Protein AF-A0A8J2PUP9-F1 (afdb_monomer_lite)

Secondary structure (DSSP, 8-state):
-B--EEEEEE--STTEEEEEEEEEEEE-----TTS--TTEEEEEEETTSPPEEE-SB-TT-EEEEE-TT-SEEEEEEEEBTTSSSPPEEEEEEEEEEGGGG--S------GGG-----

Radius of gyration: 18.59 Å; chains: 1; bounding box: 34×42×59 Å

pLDDT: mean 81.05, std 18.16, range [33.81, 96.88]

Sequence (118 aa):
SRLSCKINFKRPNSDICHVRLDFVRFDMTGPNDVGDCNGGSLTVTADNLHDFITCGNNTGQHLYLEYGDCDIVSVLMNPNQ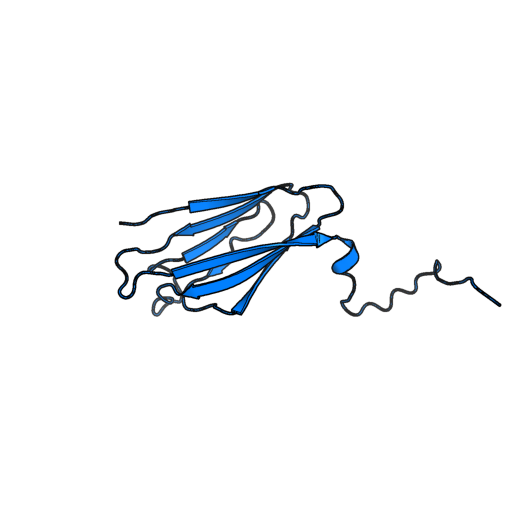DGNPPPTFDLQATFINCEQTGSSNTIQNDPRKAFSSR

Organism: NCBI:txid39272

Structure (mmCIF, N/CA/C/O backbone):
data_AF-A0A8J2PUP9-F1
#
_entry.id   AF-A0A8J2PUP9-F1
#
loop_
_atom_site.group_PDB
_atom_site.id
_atom_site.type_symbol
_atom_site.label_atom_id
_atom_site.label_alt_id
_atom_site.label_comp_id
_atom_site.label_asym_id
_atom_site.label_entity_id
_atom_site.label_seq_id
_atom_site.pdbx_PDB_ins_code
_atom_site.Cartn_x
_atom_site.Cartn_y
_atom_site.Cartn_z
_atom_site.occupancy
_atom_site.B_iso_or_equiv
_atom_site.auth_seq_id
_atom_site.auth_comp_id
_atom_site.auth_asym_id
_atom_site.auth_atom_id
_atom_site.pdbx_PDB_model_num
ATOM 1 N N . SER A 1 1 ? 0.441 10.063 -20.008 1.00 54.12 1 SER A N 1
ATOM 2 C CA . SER A 1 1 ? -0.311 10.843 -18.982 1.00 54.12 1 SER A CA 1
ATOM 3 C C . SER A 1 1 ? -0.450 10.055 -17.689 1.00 54.12 1 SER A C 1
ATOM 5 O O . SER A 1 1 ? -0.894 8.917 -17.743 1.00 54.12 1 SER A O 1
ATOM 7 N N . ARG A 1 2 ? -0.098 10.617 -16.523 1.00 67.31 2 ARG A N 1
ATOM 8 C CA . ARG A 1 2 ? -0.256 9.928 -15.226 1.00 67.31 2 ARG A CA 1
ATOM 9 C C . ARG A 1 2 ? -1.674 10.097 -14.680 1.00 67.31 2 ARG A C 1
ATOM 11 O O . ARG A 1 2 ? -2.193 11.210 -14.664 1.00 67.31 2 ARG A O 1
ATOM 18 N N . LEU A 1 3 ? -2.277 9.002 -14.229 1.00 77.62 3 LEU A N 1
ATOM 19 C CA . LEU A 1 3 ? -3.542 8.998 -13.496 1.00 77.62 3 LEU A CA 1
ATOM 20 C C . LEU A 1 3 ? -3.223 8.642 -12.048 1.00 77.62 3 LEU A C 1
ATOM 22 O O . LEU A 1 3 ? -2.736 7.547 -11.793 1.00 77.62 3 LEU A O 1
ATOM 26 N N . SER A 1 4 ? -3.489 9.562 -11.123 1.00 84.31 4 SER A N 1
ATOM 27 C CA . SER A 1 4 ? -3.322 9.316 -9.691 1.00 84.31 4 SER A CA 1
ATOM 28 C C . SER A 1 4 ? -4.676 9.019 -9.058 1.00 84.31 4 SER A C 1
ATOM 30 O O . SER A 1 4 ? -5.617 9.796 -9.219 1.00 84.31 4 SER A O 1
ATOM 32 N N . CYS A 1 5 ? -4.779 7.917 -8.320 1.00 86.56 5 CYS A N 1
ATOM 33 C CA . CYS A 1 5 ? -5.986 7.542 -7.587 1.00 86.56 5 CYS A CA 1
ATOM 34 C C . CYS A 1 5 ? -5.649 7.347 -6.109 1.00 86.56 5 CYS A C 1
ATOM 36 O O . CYS A 1 5 ? -4.728 6.601 -5.782 1.00 86.56 5 CYS A O 1
ATOM 38 N N . LYS A 1 6 ? -6.393 8.016 -5.223 1.00 90.56 6 LYS A N 1
ATOM 39 C CA . LYS A 1 6 ? -6.270 7.853 -3.773 1.00 90.56 6 LYS A CA 1
ATOM 40 C C . LYS A 1 6 ? -7.438 7.021 -3.254 1.00 90.56 6 LYS A C 1
ATOM 42 O O . LYS A 1 6 ? -8.593 7.394 -3.451 1.00 90.56 6 LYS A O 1
ATOM 47 N N . ILE A 1 7 ? -7.129 5.931 -2.566 1.00 91.25 7 ILE A N 1
ATOM 48 C CA . ILE A 1 7 ? -8.083 5.077 -1.861 1.00 91.25 7 ILE A CA 1
ATOM 49 C C . ILE A 1 7 ? -7.909 5.329 -0.367 1.00 91.25 7 ILE A C 1
ATOM 51 O O . ILE A 1 7 ? -6.790 5.287 0.135 1.00 91.25 7 ILE A O 1
ATOM 55 N N . ASN A 1 8 ? -9.009 5.579 0.339 1.00 93.12 8 ASN A N 1
ATOM 56 C CA . ASN A 1 8 ? -9.012 5.744 1.790 1.00 93.12 8 ASN A CA 1
ATOM 57 C C . ASN A 1 8 ? -9.742 4.564 2.426 1.00 93.12 8 ASN A C 1
ATOM 59 O O . ASN A 1 8 ? -10.937 4.374 2.196 1.00 93.12 8 ASN A O 1
ATOM 63 N N . PHE A 1 9 ? -9.048 3.814 3.268 1.00 93.12 9 PHE A N 1
ATOM 64 C CA . PHE A 1 9 ? -9.644 2.775 4.091 1.00 93.12 9 PHE A CA 1
ATOM 65 C C . PHE A 1 9 ? -10.021 3.381 5.435 1.00 93.12 9 PHE A C 1
ATOM 67 O O . PHE A 1 9 ? -9.175 3.514 6.316 1.00 93.12 9 PHE A O 1
ATOM 74 N N . LYS A 1 10 ? -11.288 3.765 5.602 1.00 94.62 10 LYS A N 1
ATOM 75 C CA . LYS A 1 10 ? -11.800 4.231 6.895 1.00 94.62 10 LYS A CA 1
ATOM 76 C C . LYS A 1 10 ? -12.045 3.043 7.822 1.00 94.62 10 LYS A C 1
ATOM 78 O O . LYS A 1 10 ? -12.688 2.078 7.409 1.00 94.62 10 LYS A O 1
ATOM 83 N N . ARG A 1 11 ? -11.584 3.148 9.068 1.00 94.31 11 ARG A N 1
ATOM 84 C CA . ARG A 1 11 ? -11.798 2.161 10.123 1.00 94.31 11 ARG A CA 1
ATOM 85 C C . ARG A 1 11 ? -13.309 1.956 10.330 1.00 94.31 11 ARG A C 1
ATOM 87 O O . ARG A 1 11 ? -14.005 2.923 10.653 1.00 94.31 11 ARG A O 1
ATOM 94 N N . PRO A 1 12 ? -13.843 0.736 10.126 1.00 94.94 12 PRO A N 1
ATOM 95 C CA . PRO A 1 12 ? -15.281 0.493 10.248 1.00 94.94 12 PRO A CA 1
ATOM 96 C C . PRO A 1 12 ? -15.802 0.611 11.686 1.00 94.94 12 PRO A C 1
ATOM 98 O O . PRO A 1 12 ? -16.905 1.108 11.900 1.00 94.94 12 PRO A O 1
ATOM 101 N N . ASN A 1 13 ? -15.022 0.138 12.660 1.00 95.25 13 ASN A N 1
ATOM 102 C CA . ASN A 1 13 ? -15.302 0.193 14.096 1.00 95.25 13 ASN A CA 1
ATOM 103 C C . ASN A 1 13 ? -14.001 -0.029 14.898 1.00 95.25 13 ASN A C 1
ATOM 105 O O . ASN A 1 13 ? -12.953 -0.304 14.316 1.00 95.25 13 ASN A O 1
ATOM 109 N N . SER A 1 14 ? -14.068 0.085 16.227 1.00 93.25 14 SER A N 1
ATOM 110 C CA . SER A 1 14 ? -12.914 -0.049 17.130 1.00 93.25 14 SER A CA 1
ATOM 111 C C . SER A 1 14 ? -12.283 -1.440 17.179 1.00 93.25 14 SER A C 1
ATOM 113 O O . SER A 1 14 ? -11.165 -1.561 17.667 1.00 93.25 14 SER A O 1
ATOM 115 N N . ASP A 1 15 ? -12.971 -2.470 16.687 1.00 94.38 15 ASP A N 1
ATOM 116 C CA . ASP A 1 15 ? -12.478 -3.847 16.736 1.00 94.38 15 ASP A CA 1
ATOM 117 C C . ASP A 1 15 ? -11.547 -4.155 15.558 1.00 94.38 15 ASP A C 1
ATOM 119 O O . ASP A 1 15 ? -10.869 -5.178 15.577 1.00 94.38 15 ASP A O 1
ATOM 123 N N . ILE A 1 16 ? -11.480 -3.275 14.549 1.00 94.25 16 ILE A N 1
ATOM 124 C CA . ILE A 1 16 ? -10.597 -3.391 13.385 1.00 94.25 16 ILE A CA 1
ATOM 125 C C . ILE A 1 16 ? -9.299 -2.618 13.622 1.00 94.25 16 ILE A C 1
ATOM 127 O O . ILE A 1 16 ? -9.303 -1.388 13.680 1.00 94.25 16 ILE A O 1
ATOM 131 N N . CYS A 1 17 ? -8.177 -3.337 13.655 1.00 91.50 17 CYS A N 1
ATOM 132 C CA . CYS A 1 17 ? -6.848 -2.744 13.834 1.00 91.50 17 CYS A CA 1
ATOM 133 C C . CYS A 1 17 ? -6.016 -2.722 12.549 1.00 91.50 17 CYS A C 1
ATOM 135 O O . CYS A 1 17 ? -5.136 -1.871 12.406 1.00 91.50 17 CYS A O 1
ATOM 137 N N . HIS A 1 18 ? -6.302 -3.620 11.599 1.00 91.69 18 HIS A N 1
ATOM 138 C CA . HIS A 1 18 ? -5.487 -3.750 10.395 1.00 91.69 18 HIS A CA 1
ATOM 139 C C . HIS A 1 18 ? -6.324 -3.873 9.124 1.00 91.69 18 HIS A C 1
ATOM 141 O O . HIS A 1 18 ? -7.463 -4.345 9.137 1.00 91.69 18 HIS A O 1
ATOM 147 N N . VAL A 1 19 ? -5.715 -3.492 8.007 1.00 93.31 19 VAL A N 1
ATOM 148 C CA . VAL A 1 19 ? -6.177 -3.802 6.656 1.00 93.31 19 VAL A CA 1
ATOM 149 C C . VAL A 1 19 ? -5.108 -4.650 5.989 1.00 93.31 19 VAL A C 1
ATOM 151 O O . VAL A 1 19 ? -3.968 -4.216 5.848 1.00 93.31 19 VAL A O 1
ATOM 154 N N . ARG A 1 20 ? -5.467 -5.855 5.558 1.00 94.69 20 ARG A N 1
ATOM 155 C CA . ARG A 1 20 ? -4.646 -6.628 4.630 1.00 94.69 20 ARG A CA 1
ATOM 156 C C . ARG A 1 20 ? -5.013 -6.229 3.211 1.00 94.69 20 ARG A C 1
ATOM 158 O O . ARG A 1 20 ? -6.176 -6.324 2.828 1.00 94.69 20 ARG A O 1
ATOM 165 N N . LEU A 1 21 ? -4.024 -5.775 2.456 1.00 93.94 21 LEU A N 1
ATOM 166 C CA . LEU A 1 21 ? -4.150 -5.428 1.051 1.00 93.94 21 LEU A CA 1
ATOM 167 C C . LEU A 1 21 ? -3.453 -6.504 0.221 1.00 93.94 21 LEU A C 1
ATOM 169 O O . LEU A 1 21 ? -2.228 -6.580 0.220 1.00 93.94 21 LEU A O 1
ATOM 173 N N . ASP A 1 22 ? -4.229 -7.333 -0.462 1.00 96.25 22 ASP A N 1
ATOM 174 C CA . ASP A 1 22 ? -3.735 -8.375 -1.355 1.00 96.25 22 ASP A CA 1
ATOM 175 C C . ASP A 1 22 ? -3.617 -7.843 -2.784 1.00 96.25 22 ASP A C 1
ATOM 177 O O . ASP A 1 22 ? -4.537 -7.228 -3.332 1.00 96.25 22 ASP A O 1
ATOM 181 N N . PHE A 1 23 ? -2.474 -8.111 -3.404 1.00 95.94 23 PHE A N 1
ATOM 182 C CA . PHE A 1 23 ? -2.182 -7.751 -4.783 1.00 95.94 23 PHE A CA 1
ATOM 183 C C . PHE A 1 23 ? -2.625 -8.881 -5.712 1.00 95.94 23 PHE A C 1
ATOM 185 O O . PHE A 1 23 ? -1.804 -9.656 -6.204 1.00 95.94 23 PHE A O 1
ATOM 192 N N . VAL A 1 24 ? -3.937 -8.984 -5.949 1.00 96.88 24 VAL A N 1
ATOM 193 C CA . VAL A 1 24 ? -4.532 -9.995 -6.847 1.00 96.88 24 VAL A CA 1
ATOM 194 C C . VAL A 1 24 ? -3.887 -9.926 -8.231 1.00 96.88 24 VAL A C 1
ATOM 196 O O . VAL A 1 24 ? -3.547 -10.951 -8.820 1.00 96.88 24 VAL A O 1
ATOM 199 N N . ARG A 1 25 ? -3.643 -8.705 -8.709 1.00 94.56 25 ARG A N 1
ATOM 200 C CA . ARG A 1 25 ? -2.771 -8.410 -9.844 1.00 94.56 25 ARG A CA 1
ATOM 201 C C . ARG A 1 25 ? -2.015 -7.130 -9.535 1.00 94.56 25 ARG A C 1
ATOM 203 O O . ARG A 1 25 ? -2.615 -6.142 -9.140 1.00 94.56 25 ARG A O 1
ATOM 210 N N . PHE A 1 26 ? -0.707 -7.120 -9.718 1.00 92.81 26 PHE A N 1
ATOM 211 C CA . PHE A 1 26 ? 0.083 -5.902 -9.584 1.00 92.81 26 PHE A CA 1
ATOM 212 C C . PHE A 1 26 ? 1.322 -6.016 -10.451 1.00 92.81 26 PHE A C 1
ATOM 214 O O . PHE A 1 26 ? 2.218 -6.814 -10.162 1.00 92.81 26 PHE A O 1
ATOM 221 N N . ASP A 1 27 ? 1.341 -5.226 -11.514 1.00 91.81 27 ASP A N 1
ATOM 222 C CA . ASP A 1 27 ? 2.452 -5.127 -12.442 1.00 91.81 27 ASP A CA 1
ATOM 223 C C . ASP A 1 27 ? 2.584 -3.680 -12.912 1.00 91.81 27 ASP A C 1
ATOM 225 O O . ASP A 1 27 ? 1.725 -3.142 -13.620 1.00 91.81 27 ASP A O 1
ATOM 229 N N . MET A 1 28 ? 3.643 -3.033 -12.447 1.00 90.19 28 MET A N 1
ATOM 230 C CA . MET A 1 28 ? 4.045 -1.687 -12.828 1.00 90.19 28 MET A CA 1
ATOM 231 C C . MET A 1 28 ? 5.486 -1.728 -13.324 1.00 90.19 28 MET A C 1
ATOM 233 O O . MET A 1 28 ? 6.214 -2.687 -13.075 1.00 90.19 28 MET A O 1
ATOM 237 N N . THR A 1 29 ? 5.939 -0.654 -13.970 1.00 90.75 29 THR A N 1
ATOM 238 C CA . THR A 1 29 ? 7.365 -0.503 -14.275 1.00 90.75 29 THR A CA 1
ATOM 239 C C . THR A 1 29 ? 8.179 -0.676 -12.994 1.00 90.75 29 THR A C 1
ATOM 241 O O . THR A 1 29 ? 7.846 -0.087 -11.964 1.00 90.75 29 THR A O 1
ATOM 244 N N . GLY A 1 30 ? 9.219 -1.504 -13.055 1.00 89.62 30 GLY A N 1
ATOM 245 C CA . GLY A 1 30 ? 10.135 -1.709 -11.940 1.00 89.62 30 GLY A CA 1
ATOM 246 C C . GLY A 1 30 ? 10.912 -0.442 -11.561 1.00 89.62 30 GLY A C 1
ATOM 247 O O . GLY A 1 30 ? 10.808 0.590 -12.236 1.00 89.62 30 GLY A O 1
ATOM 248 N N . PRO A 1 31 ? 11.701 -0.517 -10.480 1.00 92.56 31 PRO A N 1
ATOM 249 C CA . PRO A 1 31 ? 12.569 0.578 -10.079 1.00 92.56 31 PRO A CA 1
ATOM 250 C C . PRO A 1 31 ? 13.654 0.844 -11.133 1.00 92.56 31 PRO A C 1
ATOM 252 O O . PRO A 1 31 ? 14.021 -0.042 -11.906 1.00 92.56 31 PRO A O 1
ATOM 255 N N . ASN A 1 32 ? 14.176 2.070 -11.159 1.00 90.81 32 ASN A N 1
ATOM 256 C CA . ASN A 1 32 ? 15.377 2.401 -11.931 1.00 90.81 32 ASN A CA 1
ATOM 257 C C . ASN A 1 32 ? 16.653 1.848 -11.253 1.00 90.81 32 ASN A C 1
ATOM 259 O O . ASN A 1 32 ? 16.595 1.246 -10.182 1.00 90.81 32 ASN A O 1
ATOM 263 N N . ASP A 1 33 ? 17.819 2.117 -11.845 1.00 92.69 33 ASP A N 1
ATOM 264 C CA . ASP A 1 33 ? 19.119 1.604 -11.377 1.00 92.69 33 ASP A CA 1
ATOM 265 C C . ASP A 1 33 ? 19.520 2.044 -9.955 1.00 92.69 33 ASP A C 1
ATOM 267 O O . ASP A 1 33 ? 20.434 1.467 -9.369 1.00 92.69 33 ASP A O 1
ATOM 271 N N . VAL A 1 34 ? 18.851 3.054 -9.389 1.00 93.75 34 VAL A N 1
ATOM 272 C CA . VAL A 1 34 ? 19.079 3.535 -8.014 1.00 93.75 34 VAL A CA 1
ATOM 273 C C . VAL A 1 34 ? 17.959 3.148 -7.042 1.00 93.75 34 VAL A C 1
ATOM 275 O O . VAL A 1 34 ? 18.050 3.469 -5.861 1.00 93.75 34 VAL A O 1
ATOM 278 N N . GLY A 1 35 ? 16.938 2.418 -7.505 1.00 89.56 35 GLY A N 1
ATOM 279 C CA . GLY A 1 35 ? 15.848 1.904 -6.670 1.00 89.56 35 GLY A CA 1
ATOM 280 C C . GLY A 1 35 ? 14.544 2.709 -6.710 1.00 89.56 35 GLY A C 1
ATOM 281 O O . GLY A 1 35 ? 13.597 2.343 -6.019 1.00 89.56 35 GLY A O 1
ATOM 282 N N . ASP A 1 36 ? 14.446 3.766 -7.520 1.00 91.06 36 ASP A N 1
ATOM 283 C CA . ASP A 1 36 ? 13.270 4.641 -7.540 1.00 91.06 36 ASP A CA 1
ATOM 284 C C . ASP A 1 36 ? 12.163 4.140 -8.473 1.00 91.06 36 ASP A C 1
ATOM 286 O O . ASP A 1 36 ? 12.383 3.849 -9.654 1.00 91.06 36 ASP A O 1
ATOM 290 N N . CYS A 1 37 ? 10.924 4.199 -7.988 1.00 90.94 37 CYS A N 1
ATOM 291 C CA . CYS A 1 37 ? 9.706 3.841 -8.719 1.00 90.94 37 CYS A CA 1
ATOM 292 C C . CYS A 1 37 ? 9.197 4.946 -9.668 1.00 90.94 37 CYS A C 1
ATOM 294 O O . CYS A 1 37 ? 8.021 5.317 -9.679 1.00 90.94 37 CYS A O 1
ATOM 296 N N . ASN A 1 38 ? 10.084 5.493 -10.500 1.00 87.31 38 ASN A N 1
ATOM 297 C CA . ASN A 1 38 ? 9.757 6.606 -11.397 1.00 87.31 38 ASN A CA 1
ATOM 298 C C . ASN A 1 38 ? 8.816 6.207 -12.543 1.00 87.31 38 ASN A C 1
ATOM 300 O O . ASN A 1 38 ? 8.069 7.049 -13.043 1.00 87.31 38 ASN A O 1
ATOM 304 N N . GLY A 1 39 ? 8.815 4.933 -12.941 1.00 84.88 39 GLY A N 1
ATOM 305 C CA . GLY A 1 39 ? 7.951 4.388 -13.990 1.00 84.88 39 GLY A CA 1
ATOM 306 C C . GLY A 1 39 ? 6.540 4.007 -13.523 1.00 84.88 39 GLY A C 1
ATOM 307 O O . GLY A 1 39 ? 5.806 3.374 -14.279 1.00 84.88 39 GLY A O 1
ATOM 308 N N . GLY A 1 40 ? 6.157 4.385 -12.306 1.00 87.81 40 GLY A N 1
ATOM 309 C CA . GLY A 1 40 ? 4.853 4.113 -11.710 1.00 87.81 40 GLY A CA 1
ATOM 310 C C . GLY A 1 40 ? 5.014 3.525 -10.317 1.00 87.81 40 GLY A C 1
ATOM 311 O O . GLY A 1 40 ? 5.932 2.744 -10.084 1.00 87.81 40 GLY A O 1
ATOM 312 N N . SER A 1 41 ? 4.143 3.914 -9.391 1.00 90.75 41 SER A N 1
ATOM 313 C CA . SER A 1 41 ? 4.252 3.487 -7.999 1.00 90.75 41 SER A CA 1
ATOM 314 C C . SER A 1 41 ? 2.898 3.259 -7.342 1.00 90.75 41 SER A C 1
ATOM 316 O O . SER A 1 41 ? 1.881 3.852 -7.713 1.00 90.75 41 SER A O 1
ATOM 318 N N . LEU A 1 42 ? 2.916 2.422 -6.313 1.00 89.62 42 LEU A N 1
ATOM 319 C CA . LEU A 1 42 ? 1.948 2.434 -5.232 1.00 89.62 42 LEU A CA 1
ATOM 320 C C . LEU A 1 42 ? 2.643 3.021 -4.007 1.00 89.62 42 LEU A C 1
ATOM 322 O O . LEU A 1 42 ? 3.696 2.539 -3.596 1.00 89.62 42 LEU A O 1
ATOM 326 N N . THR A 1 43 ? 2.048 4.062 -3.443 1.00 90.62 43 THR A N 1
ATOM 327 C CA . THR A 1 43 ? 2.494 4.698 -2.209 1.00 90.62 43 THR A CA 1
ATOM 328 C C . THR A 1 43 ? 1.416 4.500 -1.160 1.00 90.62 43 THR A C 1
ATOM 330 O O . THR A 1 43 ? 0.280 4.933 -1.336 1.00 90.62 43 THR A O 1
ATOM 333 N N . VAL A 1 44 ? 1.754 3.838 -0.067 1.00 84.75 44 VAL A N 1
ATOM 334 C CA . VAL A 1 44 ? 0.895 3.750 1.108 1.00 84.75 44 VAL A CA 1
ATOM 335 C C . VAL A 1 44 ? 1.281 4.882 2.038 1.00 84.75 44 VAL A C 1
ATOM 337 O O . VAL A 1 44 ? 2.444 4.987 2.421 1.00 84.75 44 VAL A O 1
ATOM 340 N N . THR A 1 45 ? 0.300 5.693 2.413 1.00 78.06 45 THR A N 1
ATOM 341 C CA . THR A 1 45 ? 0.465 6.726 3.427 1.00 78.06 45 THR A CA 1
ATOM 342 C C . THR A 1 45 ? -0.541 6.489 4.544 1.00 78.06 45 THR A C 1
ATOM 344 O O . THR A 1 45 ? -1.749 6.370 4.324 1.00 78.06 45 THR A O 1
ATOM 347 N N . ALA A 1 46 ? -0.055 6.410 5.771 1.00 70.44 46 ALA A N 1
ATOM 348 C CA . ALA A 1 46 ? -0.900 6.518 6.950 1.00 70.44 46 ALA A CA 1
ATOM 349 C C . ALA A 1 46 ? -0.319 7.625 7.816 1.00 70.44 46 ALA A C 1
ATOM 351 O O . ALA A 1 46 ? 0.896 7.798 7.841 1.00 70.44 46 ALA A O 1
ATOM 352 N N . ASP A 1 47 ? -1.167 8.358 8.531 1.00 64.44 47 ASP A N 1
ATOM 353 C CA . ASP A 1 47 ? -0.723 9.512 9.324 1.00 64.44 47 ASP A CA 1
ATOM 354 C C . ASP A 1 47 ? 0.307 9.125 10.413 1.00 64.44 47 ASP A C 1
ATOM 356 O O . ASP A 1 47 ? 1.021 9.981 10.932 1.00 64.44 47 ASP A O 1
ATOM 360 N N . ASN A 1 48 ? 0.426 7.830 10.725 1.00 58.44 48 ASN A N 1
ATOM 361 C CA . ASN A 1 48 ? 1.361 7.232 11.676 1.00 58.44 48 ASN A CA 1
ATOM 362 C C . ASN A 1 48 ? 2.431 6.304 11.050 1.00 58.44 48 ASN A C 1
ATOM 364 O O . ASN A 1 48 ? 3.263 5.778 11.790 1.00 58.44 48 ASN A O 1
ATOM 368 N N . LEU A 1 49 ? 2.432 6.074 9.731 1.00 61.69 49 LEU A N 1
ATOM 369 C CA . LEU A 1 49 ? 3.418 5.226 9.045 1.00 61.69 49 LEU A CA 1
ATOM 370 C C . LEU A 1 49 ? 4.369 6.081 8.207 1.00 61.69 49 LEU A C 1
ATOM 372 O O . LEU A 1 49 ? 3.968 7.064 7.594 1.00 61.69 49 LEU A O 1
ATOM 376 N N . HIS A 1 50 ? 5.641 5.678 8.141 1.00 68.62 50 HIS A N 1
ATOM 377 C CA . HIS A 1 50 ? 6.508 6.149 7.064 1.00 68.62 50 HIS A CA 1
ATOM 378 C C . HIS A 1 50 ? 5.930 5.700 5.723 1.00 68.62 50 HIS A C 1
ATOM 380 O O . HIS A 1 50 ? 5.500 4.551 5.593 1.00 68.62 50 HIS A O 1
ATOM 386 N N . ASP A 1 51 ? 5.943 6.604 4.744 1.00 79.94 51 ASP A N 1
ATOM 387 C CA . ASP A 1 51 ? 5.471 6.318 3.395 1.00 79.94 51 ASP A CA 1
ATOM 388 C C . ASP A 1 51 ? 6.164 5.061 2.859 1.00 79.94 51 ASP A C 1
ATOM 390 O O . ASP A 1 51 ? 7.388 5.005 2.719 1.00 79.94 51 ASP A O 1
ATOM 394 N N . PHE A 1 52 ? 5.371 4.035 2.558 1.00 87.75 52 PHE A N 1
ATOM 395 C CA . PHE A 1 52 ? 5.861 2.835 1.895 1.00 87.75 52 PHE A CA 1
ATOM 396 C C . PHE A 1 52 ? 5.619 2.977 0.398 1.00 87.75 52 PHE A C 1
ATOM 398 O O . PHE A 1 52 ? 4.486 3.187 -0.034 1.00 87.75 52 PHE A O 1
ATOM 405 N N . ILE A 1 53 ? 6.674 2.848 -0.403 1.00 91.56 53 ILE A N 1
ATOM 406 C CA . ILE A 1 53 ? 6.608 2.962 -1.860 1.00 91.56 53 ILE A CA 1
ATOM 407 C C . ILE A 1 53 ? 7.018 1.626 -2.473 1.00 91.56 53 ILE A C 1
ATOM 409 O O . ILE A 1 53 ? 8.056 1.072 -2.121 1.00 91.56 53 ILE A O 1
ATOM 413 N N . THR A 1 54 ? 6.220 1.122 -3.413 1.00 92.50 54 THR A N 1
ATOM 414 C CA . THR A 1 54 ? 6.547 -0.079 -4.189 1.00 92.50 54 THR A CA 1
ATOM 415 C C . THR A 1 54 ? 6.157 0.064 -5.659 1.00 92.50 54 THR A C 1
ATOM 417 O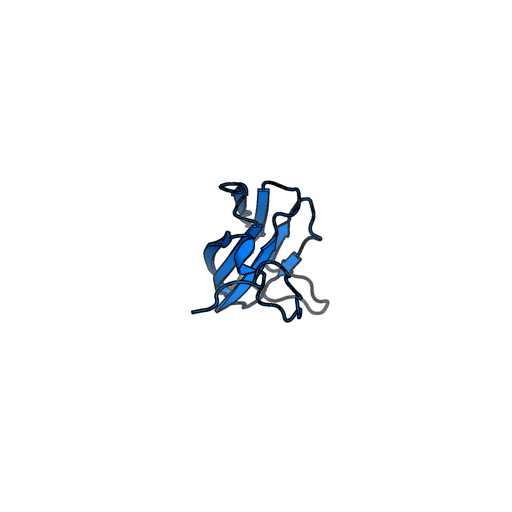 O . THR A 1 54 ? 5.294 0.866 -6.027 1.00 92.50 54 THR A O 1
ATOM 420 N N . CYS A 1 55 ? 6.814 -0.717 -6.509 1.00 94.00 55 CYS A N 1
ATOM 421 C CA . CYS A 1 55 ? 6.599 -0.816 -7.948 1.00 94.00 55 CYS A CA 1
ATOM 422 C C . CYS A 1 55 ? 7.093 -2.181 -8.454 1.00 94.00 55 CYS A C 1
ATOM 424 O O . CYS A 1 55 ? 7.452 -3.046 -7.654 1.00 94.00 55 CYS A O 1
ATOM 426 N N . GLY A 1 56 ? 7.093 -2.400 -9.771 1.00 93.38 56 GLY A N 1
ATOM 427 C CA . GLY A 1 56 ? 7.404 -3.708 -10.350 1.00 93.38 56 GLY A CA 1
ATOM 428 C C . GLY A 1 56 ? 6.235 -4.691 -10.265 1.00 93.38 56 GLY A C 1
ATOM 429 O O . GLY A 1 56 ? 5.071 -4.294 -10.160 1.00 93.38 56 GLY A O 1
ATOM 430 N N . ASN A 1 57 ? 6.558 -5.984 -10.298 1.00 94.75 57 ASN A N 1
ATOM 431 C CA . ASN A 1 57 ? 5.579 -7.054 -10.161 1.00 94.75 57 ASN A CA 1
ATOM 432 C C . ASN A 1 57 ? 5.496 -7.523 -8.705 1.00 94.75 57 ASN A C 1
ATOM 434 O O . ASN A 1 57 ? 6.465 -8.049 -8.163 1.00 94.75 57 ASN A O 1
ATOM 438 N N . ASN A 1 58 ? 4.326 -7.360 -8.093 1.00 95.50 58 ASN A N 1
ATOM 439 C CA . ASN A 1 58 ? 4.045 -7.841 -6.739 1.00 95.50 58 ASN A CA 1
ATOM 440 C C . ASN A 1 58 ? 2.786 -8.718 -6.709 1.00 95.50 58 ASN A C 1
ATOM 442 O O . ASN A 1 58 ? 2.126 -8.840 -5.682 1.00 95.50 58 ASN A O 1
ATOM 446 N N . THR A 1 59 ? 2.416 -9.318 -7.841 1.00 96.81 59 THR A N 1
ATOM 447 C CA . THR A 1 59 ? 1.221 -10.165 -7.921 1.00 96.81 59 THR A CA 1
ATOM 448 C C . THR A 1 59 ? 1.323 -11.333 -6.933 1.00 96.81 59 THR A C 1
ATOM 450 O O . THR A 1 59 ? 2.352 -12.001 -6.850 1.00 96.81 59 THR A O 1
ATOM 453 N N . GLY A 1 60 ? 0.258 -11.572 -6.167 1.00 96.88 60 GLY A N 1
ATOM 454 C CA . GLY A 1 60 ? 0.194 -12.593 -5.117 1.00 96.88 60 GLY A CA 1
ATOM 455 C C . GLY A 1 60 ? 0.850 -12.195 -3.789 1.00 96.88 60 GLY A C 1
ATOM 456 O O . GLY A 1 60 ? 0.755 -12.949 -2.821 1.00 96.88 60 GLY A O 1
ATOM 457 N N . GLN A 1 61 ? 1.493 -11.026 -3.717 1.00 96.75 61 GLN A N 1
ATOM 458 C CA . GLN A 1 61 ? 1.994 -10.463 -2.463 1.00 96.75 61 GLN A CA 1
ATOM 459 C C . GLN A 1 61 ? 0.888 -9.708 -1.721 1.00 96.75 61 GLN A C 1
ATOM 461 O O . GLN A 1 61 ? -0.216 -9.507 -2.232 1.00 96.75 61 GLN A O 1
ATOM 466 N N . HIS A 1 62 ? 1.187 -9.295 -0.492 1.00 94.31 62 HIS A N 1
ATOM 467 C CA . HIS A 1 62 ? 0.249 -8.565 0.348 1.00 94.31 62 HIS A CA 1
ATOM 468 C C . HIS A 1 62 ? 0.961 -7.573 1.269 1.00 94.31 62 HIS A C 1
ATOM 470 O O . HIS A 1 62 ? 2.134 -7.742 1.601 1.00 94.31 62 HIS A O 1
ATOM 476 N N . LEU A 1 63 ? 0.222 -6.556 1.707 1.00 91.44 63 LEU A N 1
ATOM 477 C CA . LEU A 1 63 ? 0.634 -5.606 2.736 1.00 91.44 63 LEU A CA 1
ATOM 478 C C . LEU A 1 63 ? -0.315 -5.682 3.927 1.00 91.44 63 LEU A C 1
ATOM 480 O O . LEU A 1 63 ? -1.523 -5.832 3.751 1.00 91.44 63 LEU A O 1
ATOM 484 N N . TYR A 1 64 ? 0.226 -5.517 5.131 1.00 90.75 64 TYR A N 1
ATOM 485 C CA . TYR A 1 64 ? -0.562 -5.237 6.326 1.00 90.75 64 TYR A CA 1
ATOM 486 C C . TYR A 1 64 ? -0.425 -3.764 6.667 1.00 90.75 64 TYR A C 1
ATOM 488 O O . TYR A 1 64 ? 0.678 -3.254 6.849 1.00 90.75 64 TYR A O 1
ATOM 496 N N . LEU A 1 65 ? -1.562 -3.093 6.736 1.00 88.94 65 LEU A N 1
ATOM 497 C CA . LEU A 1 65 ? -1.676 -1.693 7.090 1.00 88.94 65 LEU A CA 1
ATOM 498 C C . LEU A 1 65 ? -2.271 -1.616 8.485 1.00 88.94 65 LEU A C 1
ATOM 500 O O . LEU A 1 65 ? -3.315 -2.213 8.732 1.00 88.94 65 LEU A O 1
ATOM 504 N N . GLU A 1 66 ? -1.620 -0.904 9.392 1.00 87.69 66 GLU A N 1
ATOM 505 C CA . GLU A 1 66 ? -2.098 -0.727 10.758 1.00 87.69 66 GLU A CA 1
ATOM 506 C C . GLU A 1 66 ? -2.718 0.654 10.922 1.00 87.69 66 GLU A C 1
ATOM 508 O O . GLU A 1 66 ? -2.169 1.658 10.472 1.00 87.69 66 GLU A O 1
ATOM 513 N N . TYR A 1 67 ? -3.870 0.696 11.582 1.00 86.88 67 TYR A N 1
ATOM 514 C CA . TYR A 1 67 ? -4.546 1.950 11.862 1.00 86.88 67 TYR A CA 1
ATOM 515 C C . TYR A 1 67 ? -3.883 2.751 12.994 1.00 86.88 67 TYR A C 1
ATOM 517 O O . TYR A 1 67 ? -3.942 3.977 12.973 1.00 86.88 67 TYR A O 1
ATOM 525 N N . GLY A 1 68 ? -3.265 2.091 13.981 1.00 84.69 68 GLY A N 1
ATOM 526 C CA . GLY A 1 68 ? -2.718 2.732 15.184 1.00 84.69 68 GLY A CA 1
ATOM 527 C C . GLY A 1 68 ? -3.743 3.648 15.861 1.00 84.69 68 GLY A C 1
ATOM 528 O O . GLY A 1 68 ? -4.874 3.235 16.120 1.00 84.69 68 GLY A O 1
ATOM 529 N N . ASP A 1 69 ? -3.380 4.912 16.080 1.00 85.88 69 ASP A N 1
ATOM 530 C CA . ASP A 1 69 ? -4.275 5.933 16.646 1.00 85.88 69 ASP A CA 1
ATOM 531 C C . ASP A 1 69 ? -5.140 6.654 15.587 1.00 85.88 69 ASP A C 1
ATOM 533 O O . ASP A 1 69 ? -5.893 7.573 15.909 1.00 85.88 69 ASP A O 1
ATOM 537 N N . CYS A 1 70 ? -5.051 6.256 14.315 1.00 85.56 70 CYS A N 1
ATOM 538 C CA . CYS A 1 70 ? -5.711 6.908 13.184 1.00 85.56 70 CYS A CA 1
ATOM 539 C C . CYS A 1 70 ? -6.931 6.117 12.692 1.00 85.56 70 CYS A C 1
ATOM 541 O O . CYS A 1 70 ? -6.930 4.890 12.661 1.00 85.56 70 CYS A O 1
ATOM 543 N N . ASP A 1 71 ? -7.955 6.807 12.192 1.00 90.31 71 ASP A N 1
ATOM 544 C CA . ASP A 1 71 ? -9.154 6.156 11.635 1.00 90.31 71 ASP A CA 1
ATOM 545 C C . ASP A 1 71 ? -9.092 5.947 10.117 1.00 90.31 71 ASP A C 1
ATOM 547 O O . ASP A 1 71 ? -10.018 5.388 9.527 1.00 90.31 71 ASP A O 1
ATOM 551 N N . ILE A 1 72 ? -8.039 6.421 9.450 1.00 90.88 72 ILE A N 1
ATOM 552 C CA . ILE A 1 72 ? -7.900 6.345 7.995 1.00 90.88 72 ILE A CA 1
ATOM 553 C C . ILE A 1 72 ? -6.478 5.923 7.644 1.00 90.88 72 ILE A C 1
ATOM 555 O O . ILE A 1 72 ? -5.516 6.541 8.084 1.00 90.88 72 ILE A O 1
ATOM 559 N N . VAL A 1 73 ? -6.368 4.920 6.774 1.00 89.56 73 VAL A N 1
ATOM 560 C CA . VAL A 1 73 ? -5.140 4.633 6.027 1.00 89.56 73 VAL A CA 1
ATOM 561 C C . VAL A 1 73 ? -5.389 4.922 4.553 1.00 89.56 73 VAL A C 1
ATOM 563 O O . VAL A 1 73 ? -6.444 4.575 4.017 1.00 89.56 73 VAL A O 1
ATOM 566 N N . SER A 1 74 ? -4.437 5.574 3.893 1.00 91.00 74 SER A N 1
ATOM 567 C CA . SER A 1 74 ? -4.536 5.964 2.491 1.00 91.00 74 SER A CA 1
ATOM 568 C C . SER A 1 74 ? -3.577 5.163 1.611 1.00 91.00 74 SER A C 1
ATOM 570 O O . SER A 1 74 ? -2.437 4.889 1.969 1.00 91.00 74 SER A O 1
ATOM 572 N N . VAL A 1 75 ? -4.017 4.838 0.402 1.00 91.00 75 VAL A N 1
ATOM 573 C CA . VAL A 1 75 ? -3.164 4.280 -0.649 1.00 91.00 75 VAL A CA 1
ATOM 574 C C . VAL A 1 75 ? -3.291 5.161 -1.877 1.00 91.00 75 VAL A C 1
ATOM 576 O O . VAL A 1 75 ? -4.384 5.361 -2.405 1.00 91.00 75 VAL A O 1
ATOM 579 N N . LEU A 1 76 ? -2.170 5.711 -2.320 1.00 91.31 76 LEU A N 1
ATOM 580 C CA . LEU A 1 76 ? -2.044 6.488 -3.538 1.00 91.31 76 LEU A CA 1
ATOM 581 C C . LEU A 1 76 ? -1.416 5.617 -4.624 1.00 91.31 76 LEU A C 1
ATOM 583 O O . LEU A 1 76 ? -0.256 5.226 -4.541 1.00 91.31 76 LEU A O 1
ATOM 587 N N . MET A 1 77 ? -2.176 5.349 -5.675 1.00 89.25 77 MET A N 1
ATOM 588 C CA . MET A 1 77 ? -1.673 4.691 -6.874 1.00 89.25 77 MET A CA 1
ATOM 589 C C . MET A 1 77 ? -1.336 5.742 -7.923 1.00 89.25 77 MET A C 1
ATOM 591 O O . MET A 1 77 ? -2.165 6.599 -8.227 1.00 89.25 77 MET A O 1
ATOM 595 N N . ASN A 1 78 ? -0.136 5.652 -8.489 1.00 90.50 78 ASN A N 1
ATOM 596 C CA . ASN A 1 78 ? 0.363 6.533 -9.540 1.00 90.50 78 ASN A CA 1
ATOM 597 C C . ASN A 1 78 ? 0.961 5.715 -10.702 1.00 90.50 78 ASN A C 1
ATOM 599 O O . ASN A 1 78 ? 2.178 5.724 -10.907 1.00 90.50 78 ASN A O 1
ATOM 603 N N . PRO A 1 79 ? 0.139 4.959 -11.452 1.00 87.88 79 PRO A N 1
ATOM 604 C CA . PRO A 1 79 ? 0.585 4.231 -12.633 1.00 87.88 79 PRO A CA 1
ATOM 605 C C . PRO A 1 79 ? 1.073 5.169 -13.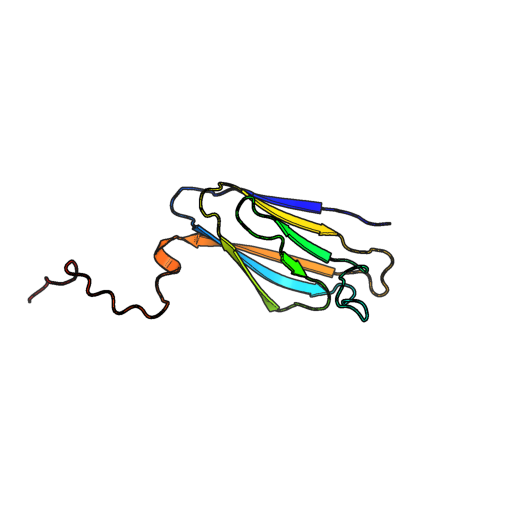748 1.00 87.88 79 PRO A C 1
ATOM 607 O O . PRO A 1 79 ? 0.407 6.147 -14.108 1.00 87.88 79 PRO A O 1
ATOM 610 N N . ASN A 1 80 ? 2.197 4.818 -14.375 1.00 85.31 80 ASN A N 1
ATOM 611 C CA . ASN A 1 80 ? 2.608 5.429 -15.634 1.00 85.31 80 ASN A CA 1
ATOM 612 C C . ASN A 1 80 ? 1.886 4.754 -16.808 1.00 85.31 80 ASN A C 1
ATOM 614 O O . ASN A 1 80 ? 2.234 3.644 -17.197 1.00 85.31 80 ASN A O 1
ATOM 618 N N . GLN A 1 81 ? 0.893 5.428 -17.385 1.00 78.06 81 GLN A N 1
ATOM 619 C CA . GLN A 1 81 ? 0.104 4.891 -18.503 1.00 78.06 81 GLN A CA 1
ATOM 620 C C . GLN A 1 81 ? 0.891 4.783 -19.813 1.00 78.06 81 GLN A C 1
ATOM 622 O O . GLN A 1 81 ? 0.437 4.128 -20.743 1.00 78.06 81 GLN A O 1
ATOM 627 N N . ASP A 1 82 ? 2.060 5.419 -19.882 1.00 78.56 82 ASP A N 1
ATOM 628 C CA . ASP A 1 82 ? 2.911 5.403 -21.070 1.00 78.56 82 ASP A CA 1
ATOM 629 C C . ASP A 1 82 ? 3.807 4.139 -21.106 1.00 78.56 82 ASP A C 1
ATOM 631 O O . ASP A 1 82 ? 4.616 3.968 -22.018 1.00 78.56 82 ASP A O 1
ATOM 635 N N . GLY A 1 83 ? 3.674 3.248 -20.111 1.00 71.62 83 GLY A N 1
ATOM 636 C CA . GLY A 1 83 ? 4.337 1.944 -20.076 1.00 71.62 83 GLY A CA 1
ATOM 637 C C . GLY A 1 83 ? 3.829 0.988 -21.163 1.00 71.62 83 GLY A C 1
ATOM 638 O O . GLY A 1 83 ? 2.660 1.018 -21.545 1.00 71.62 83 GLY A O 1
ATOM 639 N N . ASN A 1 84 ? 4.717 0.118 -21.650 1.00 73.19 84 ASN A N 1
ATOM 640 C CA . ASN A 1 84 ? 4.386 -0.954 -22.588 1.00 73.19 84 ASN A CA 1
ATOM 641 C C . ASN A 1 84 ? 4.908 -2.300 -22.042 1.00 73.19 84 ASN A C 1
ATOM 643 O O . ASN A 1 84 ? 6.124 -2.507 -22.060 1.00 73.19 84 ASN A O 1
ATOM 647 N N . PRO A 1 85 ? 4.038 -3.210 -21.565 1.00 75.19 85 PRO A N 1
ATOM 648 C CA . PRO A 1 85 ? 2.578 -3.098 -21.524 1.00 75.19 85 PRO A CA 1
ATOM 649 C C . PRO A 1 85 ? 2.091 -2.040 -20.513 1.00 75.19 85 PRO A C 1
ATOM 651 O O . PRO A 1 85 ? 2.841 -1.665 -19.608 1.00 75.19 85 PRO A O 1
ATOM 654 N N . PRO A 1 86 ? 0.840 -1.560 -20.640 1.00 81.56 86 PRO A N 1
ATOM 655 C CA . PRO A 1 86 ? 0.252 -0.668 -19.650 1.00 81.56 86 PRO A CA 1
ATOM 656 C C . PRO A 1 86 ? 0.262 -1.305 -18.253 1.00 81.56 86 PRO A C 1
ATOM 658 O O . PRO A 1 86 ? 0.057 -2.518 -18.137 1.00 81.56 86 PRO A O 1
ATOM 661 N N . PRO A 1 87 ? 0.454 -0.511 -17.187 1.00 87.06 87 PRO A N 1
ATOM 662 C CA . PRO A 1 87 ? 0.442 -1.019 -15.824 1.00 87.06 87 PRO A CA 1
ATOM 663 C C . PRO A 1 87 ? -0.916 -1.635 -15.490 1.00 87.06 87 PRO A C 1
ATOM 665 O O . PRO A 1 87 ? -1.967 -1.114 -15.872 1.00 87.06 87 PRO A O 1
ATOM 668 N N . THR A 1 88 ? -0.899 -2.730 -14.734 1.00 88.50 88 THR A N 1
ATOM 669 C CA . THR A 1 88 ? -2.116 -3.428 -14.314 1.00 88.50 88 THR A CA 1
ATOM 670 C C . THR A 1 88 ? -2.136 -3.616 -12.812 1.00 88.50 88 THR A C 1
ATOM 672 O O . THR A 1 88 ? -1.143 -4.024 -12.216 1.00 88.50 88 THR A O 1
ATOM 675 N N . PHE A 1 89 ? -3.276 -3.315 -12.197 1.00 88.75 89 PHE A N 1
ATOM 676 C CA . PHE A 1 89 ? -3.479 -3.505 -10.771 1.00 88.75 89 PHE A CA 1
ATOM 677 C C . PHE A 1 89 ? -4.903 -3.997 -10.496 1.00 88.75 89 PHE A C 1
ATOM 679 O O . PHE A 1 89 ? -5.857 -3.562 -11.137 1.00 88.75 89 PHE A O 1
ATOM 686 N N . ASP A 1 90 ? -5.016 -4.910 -9.546 1.00 92.50 90 ASP A N 1
ATOM 687 C CA . ASP A 1 90 ? -6.236 -5.410 -8.933 1.00 92.50 90 ASP A CA 1
ATOM 688 C C . ASP A 1 90 ? -5.907 -5.681 -7.463 1.00 92.50 90 ASP A C 1
ATOM 690 O O . ASP A 1 90 ? -4.955 -6.404 -7.147 1.00 92.50 90 ASP A O 1
ATOM 694 N N . LEU A 1 91 ? -6.645 -5.020 -6.578 1.00 91.81 91 LEU A N 1
ATOM 695 C CA . LEU A 1 91 ? -6.357 -4.957 -5.154 1.00 91.81 91 LEU A CA 1
ATOM 696 C C . LEU A 1 91 ? -7.576 -5.430 -4.374 1.00 91.81 91 LEU A C 1
ATOM 698 O O . LEU A 1 91 ? -8.675 -4.905 -4.553 1.00 91.81 91 LEU A O 1
ATOM 702 N N . GLN A 1 92 ? -7.361 -6.354 -3.444 1.00 96.12 92 GLN A N 1
ATOM 703 C CA . GLN A 1 92 ? -8.389 -6.798 -2.514 1.00 96.12 92 GLN A CA 1
ATOM 704 C C . GLN A 1 92 ? -8.032 -6.345 -1.101 1.00 96.12 92 GLN A C 1
ATOM 706 O O . GLN A 1 92 ? -6.945 -6.626 -0.607 1.00 96.12 92 GLN A O 1
ATOM 711 N N . ALA A 1 93 ? -8.953 -5.646 -0.442 1.00 95.31 93 ALA A N 1
ATOM 712 C CA . ALA A 1 93 ? -8.786 -5.219 0.940 1.00 95.31 93 ALA A CA 1
ATOM 713 C C . ALA A 1 93 ? -9.610 -6.104 1.883 1.00 95.31 93 ALA A C 1
ATOM 715 O O . ALA A 1 93 ? -10.804 -6.311 1.664 1.00 95.31 93 ALA A O 1
ATOM 716 N N . THR A 1 94 ? -8.978 -6.570 2.956 1.00 96.69 94 THR A N 1
ATOM 717 C CA . THR A 1 94 ? -9.609 -7.325 4.041 1.00 96.69 94 THR A CA 1
ATOM 718 C C . THR A 1 94 ? -9.371 -6.600 5.361 1.00 96.69 94 THR A C 1
ATOM 720 O O . THR A 1 94 ? -8.227 -6.356 5.736 1.00 96.69 94 THR A O 1
ATOM 723 N N . PHE A 1 95 ? -10.440 -6.264 6.081 1.00 95.06 95 PHE A N 1
ATOM 724 C CA . PHE A 1 95 ? -10.350 -5.667 7.415 1.00 95.06 95 PHE A CA 1
ATOM 725 C C . PHE A 1 95 ? -10.168 -6.765 8.466 1.00 95.06 95 PHE A C 1
ATOM 727 O O . PHE A 1 95 ? -10.880 -7.768 8.443 1.00 95.06 95 PHE A O 1
ATOM 734 N N . ILE A 1 96 ? -9.206 -6.578 9.366 1.00 94.69 96 ILE A N 1
ATOM 735 C CA . ILE A 1 96 ? -8.765 -7.588 10.330 1.00 94.69 96 ILE A CA 1
ATOM 736 C C . ILE A 1 96 ? -8.984 -7.076 11.750 1.00 94.69 96 ILE A C 1
ATOM 738 O O . ILE A 1 96 ? -8.579 -5.960 12.098 1.00 94.69 96 ILE A O 1
ATOM 742 N N . ASN A 1 97 ? -9.595 -7.933 12.571 1.00 93.94 97 ASN A N 1
ATOM 743 C CA . ASN A 1 97 ? -9.848 -7.640 13.975 1.00 93.94 97 ASN A CA 1
ATOM 744 C C . ASN A 1 97 ? -8.545 -7.553 14.785 1.00 93.94 97 ASN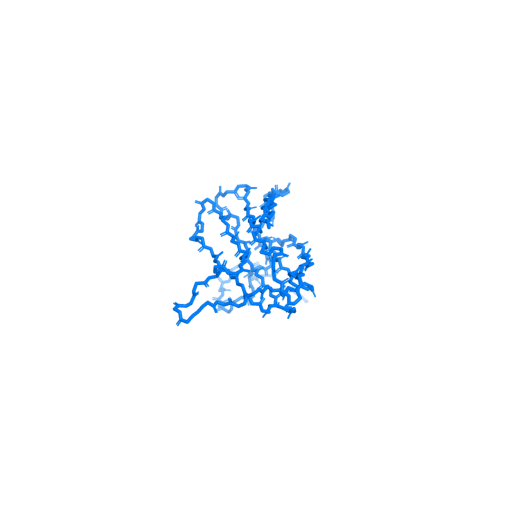 A C 1
ATOM 746 O O . ASN A 1 97 ? -7.605 -8.310 14.547 1.00 93.94 97 ASN A O 1
ATOM 750 N N . CYS A 1 98 ? -8.531 -6.708 15.812 1.00 88.00 98 CYS A N 1
ATOM 751 C CA . CYS A 1 98 ? -7.408 -6.526 16.734 1.00 88.00 98 CYS A CA 1
ATOM 752 C C . CYS A 1 98 ? -6.964 -7.823 17.433 1.00 88.00 98 CYS A C 1
ATOM 754 O O . CYS A 1 98 ? -5.792 -7.995 17.740 1.00 88.00 98 CYS A O 1
ATOM 756 N N . GLU A 1 99 ? -7.875 -8.770 17.656 1.00 80.38 99 GLU A N 1
ATOM 757 C CA . GLU A 1 99 ? -7.551 -10.048 18.305 1.00 80.38 99 GLU A CA 1
ATOM 758 C C . GLU A 1 99 ? -6.798 -11.024 17.383 1.00 80.38 99 GLU A C 1
ATOM 760 O O . GLU A 1 99 ? -6.147 -11.957 17.855 1.00 80.38 99 GLU A O 1
ATOM 765 N N . GLN A 1 100 ? -6.856 -10.820 16.062 1.00 64.31 100 GLN A N 1
ATOM 766 C CA . GLN A 1 100 ? -6.246 -11.723 15.079 1.00 64.31 100 GLN A CA 1
ATOM 767 C C . GLN A 1 100 ? -4.749 -11.467 14.856 1.00 64.31 100 GLN A C 1
ATOM 769 O O . GLN A 1 100 ? -4.105 -12.230 14.140 1.00 64.31 100 GLN A O 1
ATOM 774 N N . THR A 1 101 ? -4.163 -10.455 15.500 1.00 55.09 101 THR A N 1
ATOM 775 C CA . THR A 1 101 ? -2.711 -10.207 15.471 1.00 55.09 101 THR A CA 1
ATOM 776 C C . THR A 1 101 ? -1.942 -10.881 16.610 1.00 55.09 101 THR A C 1
ATOM 778 O O . THR A 1 101 ? -0.716 -10.804 16.667 1.00 55.09 101 THR A O 1
ATOM 781 N N . GLY A 1 102 ? -2.635 -11.639 17.468 1.00 48.88 102 GLY A N 1
ATOM 782 C CA . GLY A 1 102 ? -2.076 -12.332 18.632 1.00 48.88 102 GLY A CA 1
ATOM 783 C C . GLY A 1 102 ? -1.425 -13.703 18.393 1.00 48.88 102 GLY A C 1
ATOM 784 O O . GLY A 1 102 ? -1.189 -14.415 19.366 1.00 48.88 102 GLY A O 1
ATOM 785 N N . SER A 1 103 ? -1.115 -14.116 17.158 1.00 42.88 103 SER A N 1
ATOM 786 C CA . SER A 1 103 ? -0.351 -15.355 16.904 1.00 42.88 103 SER A CA 1
ATOM 787 C C . SER A 1 103 ? 1.100 -15.088 16.490 1.00 42.88 103 SER A C 1
ATOM 789 O O . SER A 1 103 ? 1.633 -15.753 15.604 1.00 42.88 103 SER A O 1
ATOM 791 N N . SER A 1 104 ? 1.747 -14.115 17.135 1.00 46.59 104 SER A N 1
ATOM 792 C CA . SER A 1 104 ? 3.207 -14.013 17.171 1.00 46.59 104 SER A CA 1
ATOM 793 C C . SER A 1 104 ? 3.681 -14.392 18.574 1.00 46.59 104 SER A C 1
ATOM 795 O O . SER A 1 104 ? 3.329 -13.739 19.555 1.00 46.59 104 SER A O 1
ATOM 797 N N 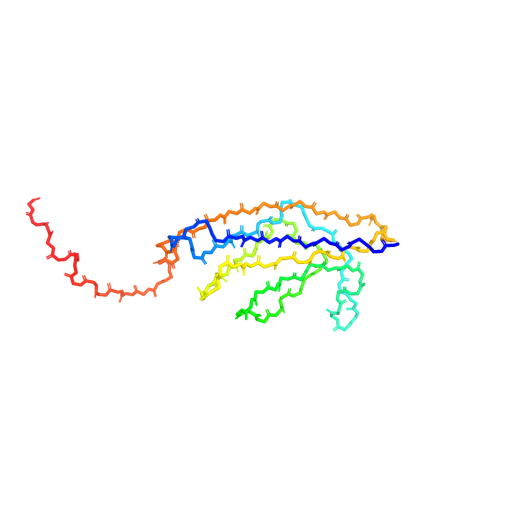. ASN A 1 105 ? 4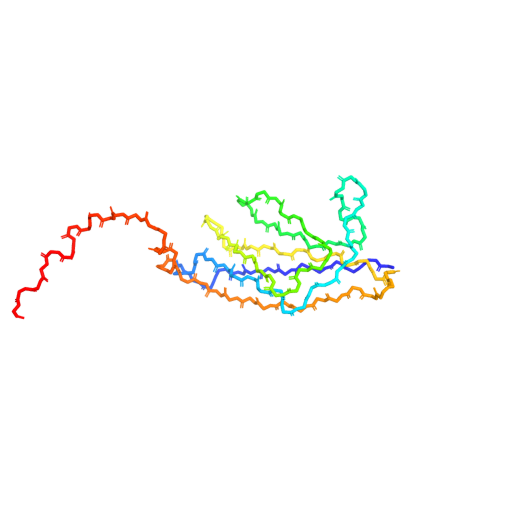.404 -15.514 18.650 1.00 43.91 105 ASN A N 1
ATOM 798 C CA . ASN A 1 105 ? 4.942 -16.189 19.836 1.00 43.91 105 ASN A CA 1
ATOM 799 C C . ASN A 1 105 ? 5.287 -15.266 21.016 1.00 43.91 105 ASN A C 1
ATOM 801 O O . ASN A 1 105 ? 6.438 -14.877 21.206 1.00 43.91 105 ASN A O 1
ATOM 805 N N . THR A 1 106 ? 4.315 -15.028 21.888 1.00 38.25 106 THR A N 1
ATOM 806 C CA . THR A 1 106 ? 4.592 -14.595 23.251 1.00 38.25 106 THR A CA 1
ATOM 807 C C . THR A 1 106 ? 3.990 -15.653 24.152 1.00 38.25 106 THR A C 1
ATOM 809 O O . THR A 1 106 ? 2.787 -15.904 24.088 1.00 38.25 106 THR A O 1
ATOM 812 N N . ILE A 1 107 ? 4.812 -16.291 24.988 1.00 49.81 107 ILE A N 1
ATOM 813 C CA . ILE A 1 107 ? 4.317 -17.001 26.168 1.00 49.81 107 ILE A CA 1
ATOM 814 C C . ILE A 1 107 ? 3.694 -15.921 27.060 1.00 49.81 107 ILE A C 1
ATOM 816 O O . ILE A 1 107 ? 4.337 -15.378 27.954 1.00 49.81 107 ILE A O 1
ATOM 820 N N . GLN A 1 108 ? 2.456 -15.530 26.765 1.00 44.81 108 GLN A N 1
ATOM 821 C CA . GLN A 1 108 ? 1.648 -14.775 27.698 1.00 44.81 108 GLN A CA 1
ATOM 822 C C . GLN A 1 108 ? 1.166 -15.787 28.726 1.00 44.81 108 GLN A C 1
ATOM 824 O O . GLN A 1 108 ? 0.242 -16.564 28.489 1.00 44.81 108 GLN A O 1
ATOM 829 N N . ASN A 1 109 ? 1.848 -15.792 29.869 1.00 41.16 109 ASN A N 1
ATOM 830 C CA . ASN A 1 109 ? 1.269 -16.267 31.114 1.00 41.16 109 ASN A CA 1
ATOM 831 C C . ASN A 1 109 ? 0.023 -15.415 31.383 1.00 41.16 109 ASN A C 1
ATOM 833 O O . ASN A 1 109 ? 0.110 -14.369 32.021 1.00 41.16 109 ASN A O 1
ATOM 837 N N . ASP A 1 110 ? -1.116 -15.830 30.833 1.00 44.25 110 ASP A N 1
ATOM 838 C CA . ASP A 1 110 ? -2.414 -15.241 31.124 1.00 44.25 110 ASP A CA 1
ATOM 839 C C . ASP A 1 110 ? -3.011 -15.937 32.359 1.00 44.25 110 ASP A C 1
ATOM 841 O O . ASP A 1 110 ? -3.438 -17.096 32.270 1.00 44.25 110 ASP A O 1
ATOM 845 N N . PRO A 1 111 ? -3.085 -15.261 33.520 1.00 41.41 111 PRO A N 1
ATOM 846 C CA . PRO A 1 111 ? -3.726 -15.817 34.705 1.00 41.41 111 PRO A CA 1
ATOM 847 C C . PRO A 1 111 ? -5.245 -16.014 34.539 1.00 41.41 111 PRO A C 1
ATOM 849 O O . PRO A 1 111 ? -5.861 -16.651 35.391 1.00 41.41 111 PRO A O 1
ATOM 852 N N . ARG A 1 112 ? -5.877 -15.532 33.456 1.00 47.94 112 ARG A N 1
ATOM 853 C CA . ARG A 1 112 ? -7.319 -15.707 33.198 1.00 47.94 112 ARG A CA 1
ATOM 854 C C . ARG A 1 112 ? -7.697 -17.005 32.479 1.00 47.94 112 ARG A C 1
ATOM 856 O O . ARG A 1 112 ? -8.886 -17.286 32.361 1.00 47.94 112 ARG A O 1
ATOM 863 N N . LYS A 1 113 ? -6.733 -17.855 32.098 1.00 45.12 113 LYS A N 1
ATOM 864 C CA . LYS A 1 113 ? -6.998 -19.251 31.678 1.00 45.12 113 LYS A CA 1
ATOM 865 C C . LYS A 1 113 ? -6.845 -20.285 32.799 1.00 45.12 113 LYS A C 1
ATOM 867 O O . LYS A 1 113 ? -6.919 -21.485 32.545 1.00 45.12 113 LYS A O 1
ATOM 872 N N . ALA A 1 114 ? -6.687 -19.850 34.047 1.00 40.00 114 ALA A N 1
ATOM 873 C CA . ALA A 1 114 ? -6.625 -20.733 35.205 1.00 40.00 114 ALA A CA 1
ATOM 874 C C . ALA A 1 114 ? -8.009 -20.953 35.844 1.00 40.00 114 ALA A C 1
ATOM 876 O O . ALA A 1 114 ? -8.192 -20.593 36.997 1.00 40.00 114 ALA A O 1
ATOM 877 N N . PHE A 1 115 ? -8.982 -21.528 35.122 1.00 37.69 115 PHE A N 1
ATOM 878 C CA . PHE A 1 115 ? -10.062 -22.331 35.729 1.00 37.69 115 PHE A CA 1
ATOM 879 C C . PHE A 1 115 ? -10.945 -23.007 34.665 1.00 37.69 115 PHE A C 1
ATOM 881 O O . PHE A 1 115 ? -11.781 -22.368 34.037 1.00 37.69 115 PHE A O 1
ATOM 888 N N . SER A 1 116 ? -10.811 -24.323 34.510 1.00 33.81 116 SER A N 1
ATOM 889 C CA . SER A 1 116 ? -11.968 -25.217 34.396 1.00 33.81 116 SER A CA 1
ATOM 890 C C . SER A 1 116 ? -11.501 -26.639 34.684 1.00 33.81 116 SER A C 1
ATOM 892 O O . SER A 1 116 ? -10.924 -27.320 33.841 1.00 33.81 116 SER A O 1
ATOM 894 N N . SER A 1 117 ? -11.691 -27.038 35.938 1.00 36.00 117 SER A N 1
ATOM 895 C CA . SER A 1 117 ? -11.721 -28.433 36.353 1.00 36.00 117 SER A CA 1
ATOM 896 C C . SER A 1 117 ? -13.144 -28.941 36.142 1.00 36.00 117 SER A C 1
ATOM 898 O O . SER A 1 117 ? -14.074 -28.399 36.748 1.00 36.00 117 SER A O 1
ATOM 900 N N . ARG A 1 118 ? -13.292 -29.944 35.274 1.00 40.53 118 ARG A N 1
ATOM 901 C CA . ARG A 1 118 ? -14.046 -31.190 35.486 1.00 40.53 118 ARG A CA 1
ATOM 902 C C . ARG A 1 118 ? -13.863 -32.117 34.293 1.00 40.53 118 ARG A C 1
ATOM 904 O O . ARG A 1 118 ? -13.988 -31.625 33.153 1.00 40.53 118 ARG A O 1
#

Foldseek 3Di:
DKDKDKDKDFAPDPQFFKKKKAFQWWAADFADPVGDPPQWWKWKDDPPDDIDIGHGTPHGHIDIDGQVVHRIIMIMTIHNCVDVVGTDTDMDMDTDGPVVVPPDDDPPPDPVPPDDDD